Protein AF-A0AAU9NDP7-F1 (afdb_monomer_lite)

InterPro domains:
  IPR000588 Peptidase A3A, cauliflower mosaic virus-type [PF02160] (5-146)
  IPR000588 Peptidase A3A, cauliflower mosaic virus-type [PR00731] (2-15)
  IPR000588 Peptidase A3A, cauliflower mosaic virus-type [PR00731] (90-104)

Secondary structure (DSSP, 8-state):
-----TTSEEEEEEE--TTB--EEEEEEEETT-SS-B--GGGS-GGG-EEEEEEEEEE-TTS-EEEEEEE---EEEEETTEEEEES-BEEEHHHHHHT-S-EE-SSEEEEEETTEEEEEEBPSSEEE---TTHHHHHBTT--SPPPPPEEE--

Radius of gyration: 15.61 Å; chains: 1; bounding box: 38×37×39 Å

Foldseek 3Di:
DLWADLPWFWFWKWFDDVQFAIDIAIATEDAVAQAADDFPQPDDPVQKDFDPDWDWDQDPVRDIDIDGIFGFQGWIQGLNDTDRGRDRYNYNVNQVVQDPWDDDSFWIWTHDPNDIDITGGDGKHFAQNDPPQRLCRGDVRPDDHDGGHIHYD

pLDDT: mean 83.57, std 8.41, range [50.44, 92.81]

Organism: NCBI:txid75947

Structure (mmCIF, N/CA/C/O backbone):
data_AF-A0AAU9NDP7-F1
#
_entry.id   AF-A0AAU9NDP7-F1
#
loop_
_atom_site.group_PDB
_atom_site.id
_atom_site.type_symbol
_atom_site.label_atom_id
_atom_site.label_alt_id
_atom_site.label_comp_id
_atom_site.label_asym_id
_atom_site.label_entity_id
_atom_site.label_seq_id
_atom_site.pdbx_PDB_ins_code
_atom_site.Cartn_x
_atom_site.Cartn_y
_atom_site.Cartn_z
_atom_site.occupancy
_atom_site.B_iso_or_equiv
_atom_site.auth_seq_id
_atom_site.auth_comp_id
_atom_site.auth_asym_id
_atom_site.auth_atom_id
_atom_site.pdbx_PDB_model_num
ATOM 1 N N . MET A 1 1 ? -16.780 14.472 -12.505 1.00 56.50 1 MET A N 1
ATOM 2 C CA . MET A 1 1 ? -16.851 12.997 -12.596 1.00 56.50 1 MET A CA 1
ATOM 3 C C . MET A 1 1 ? -15.784 12.475 -11.642 1.00 56.50 1 MET A C 1
ATOM 5 O O . MET A 1 1 ? -14.650 12.905 -11.781 1.00 56.50 1 MET A O 1
ATOM 9 N N . ASN A 1 2 ? -16.138 11.673 -10.634 1.00 65.62 2 ASN A N 1
ATOM 10 C CA . ASN A 1 2 ? -15.236 11.284 -9.531 1.00 65.62 2 ASN A CA 1
ATOM 11 C C . ASN A 1 2 ? -14.376 10.057 -9.885 1.00 65.62 2 ASN A C 1
ATOM 13 O O . ASN A 1 2 ? -14.338 9.074 -9.145 1.00 65.62 2 ASN A O 1
ATOM 17 N N . LEU A 1 3 ? -13.766 10.096 -11.069 1.00 75.69 3 LEU A N 1
ATOM 18 C CA . LEU A 1 3 ? -13.026 8.981 -11.650 1.00 75.69 3 LEU A CA 1
ATOM 19 C C . LEU A 1 3 ? -11.526 9.251 -11.594 1.00 75.69 3 LEU A C 1
ATOM 21 O O . LEU A 1 3 ? -11.076 10.379 -11.809 1.00 75.69 3 LEU A O 1
ATOM 25 N N . THR A 1 4 ? -10.756 8.193 -11.364 1.00 76.31 4 THR A N 1
ATOM 26 C CA . THR A 1 4 ? -9.297 8.239 -11.470 1.00 76.31 4 THR A CA 1
ATOM 27 C C . THR A 1 4 ? -8.863 8.426 -12.926 1.00 76.31 4 THR A C 1
ATOM 29 O O . THR A 1 4 ? -9.646 8.240 -13.864 1.00 76.31 4 THR A O 1
ATOM 32 N N . ASN A 1 5 ? -7.596 8.779 -13.153 1.00 78.94 5 ASN A N 1
ATOM 33 C CA . ASN A 1 5 ? -7.020 8.733 -14.497 1.00 78.94 5 ASN A CA 1
ATOM 34 C C . ASN A 1 5 ? -7.119 7.292 -15.050 1.00 78.94 5 ASN A C 1
ATOM 36 O O . ASN A 1 5 ? -6.733 6.365 -14.337 1.00 78.94 5 ASN A O 1
ATOM 40 N N . PRO A 1 6 ? -7.624 7.067 -16.280 1.00 78.62 6 PRO A N 1
ATOM 41 C CA . PRO A 1 6 ? -7.760 5.722 -16.855 1.00 78.62 6 PRO A CA 1
ATOM 42 C C . PRO A 1 6 ? -6.418 4.996 -17.031 1.00 78.62 6 PRO A C 1
ATOM 44 O O . PRO A 1 6 ? -6.381 3.767 -17.073 1.00 78.62 6 PRO A O 1
ATOM 47 N N . ASN A 1 7 ? -5.318 5.749 -17.107 1.00 79.31 7 ASN A N 1
ATOM 48 C CA . ASN A 1 7 ? -3.964 5.208 -17.197 1.00 79.31 7 ASN A CA 1
ATOM 49 C C . ASN A 1 7 ? -3.353 4.913 -15.819 1.00 79.31 7 ASN A C 1
ATOM 51 O O . ASN A 1 7 ? -2.352 4.204 -15.739 1.00 79.31 7 ASN A O 1
ATOM 55 N N . SER A 1 8 ? -3.953 5.414 -14.736 1.00 80.19 8 SER A N 1
ATOM 56 C CA . SER A 1 8 ? -3.553 5.080 -13.371 1.00 80.19 8 SER A CA 1
ATOM 57 C C . SER A 1 8 ? -4.161 3.751 -12.945 1.00 80.19 8 SER A C 1
ATOM 59 O O . SER A 1 8 ? -5.326 3.452 -13.210 1.00 80.19 8 SER A O 1
ATOM 61 N N . ILE A 1 9 ? -3.377 2.951 -12.232 1.00 84.62 9 ILE A N 1
ATOM 62 C CA . ILE A 1 9 ? -3.842 1.686 -11.676 1.00 84.62 9 ILE A CA 1
ATOM 63 C C . ILE A 1 9 ? -4.070 1.880 -10.190 1.00 84.62 9 ILE A C 1
ATOM 65 O O . ILE A 1 9 ? -3.129 2.100 -9.432 1.00 84.62 9 ILE A O 1
ATOM 69 N N . TYR A 1 10 ? -5.319 1.725 -9.777 1.00 87.75 10 TYR A N 1
ATOM 70 C CA . TYR A 1 10 ? -5.656 1.558 -8.376 1.00 87.75 10 TYR A CA 1
ATOM 71 C C . TYR A 1 10 ? -6.211 0.160 -8.153 1.00 87.75 10 TYR A C 1
ATOM 73 O O . TYR A 1 10 ? -7.022 -0.329 -8.945 1.00 87.75 10 TYR A O 1
ATOM 81 N N . VAL A 1 11 ? -5.801 -0.471 -7.059 1.00 88.88 11 VAL A N 1
ATOM 82 C CA . VAL A 1 11 ? -6.339 -1.756 -6.607 1.00 88.88 11 VAL A CA 1
ATOM 83 C C . VAL A 1 11 ? -6.950 -1.609 -5.223 1.00 88.88 11 VAL A C 1
ATOM 85 O O . VAL A 1 11 ? -6.466 -0.848 -4.385 1.00 88.88 11 VAL A O 1
ATOM 88 N N . SER A 1 12 ? -8.042 -2.330 -4.981 1.00 90.19 12 SER A N 1
ATOM 89 C CA . SER A 1 12 ? -8.629 -2.413 -3.647 1.00 90.19 12 SER A CA 1
ATOM 90 C C . SER A 1 12 ? -7.902 -3.468 -2.835 1.00 90.19 12 SER A C 1
ATOM 92 O O . SER A 1 12 ? -7.812 -4.618 -3.257 1.00 90.19 12 SER A O 1
ATOM 94 N N . ALA A 1 13 ? -7.492 -3.092 -1.634 1.00 88.62 13 ALA A N 1
ATOM 95 C CA . ALA A 1 13 ? -6.868 -3.985 -0.680 1.00 88.62 13 ALA A CA 1
ATOM 96 C C . ALA A 1 13 ? -7.511 -3.836 0.700 1.00 88.62 13 ALA A C 1
ATOM 98 O O . ALA A 1 13 ? -8.180 -2.837 0.976 1.00 88.62 13 ALA A O 1
ATOM 99 N N . PHE A 1 14 ? -7.322 -4.818 1.571 1.00 90.69 14 PHE A N 1
ATOM 100 C CA . PHE A 1 14 ? -7.712 -4.723 2.970 1.00 90.69 14 PHE A CA 1
ATOM 101 C C . PHE A 1 14 ? -6.495 -4.819 3.874 1.00 90.69 14 PHE A C 1
ATOM 103 O O . PHE A 1 14 ? -5.652 -5.696 3.703 1.00 90.69 14 PHE A O 1
ATOM 110 N N . LEU A 1 15 ? -6.461 -3.935 4.865 1.00 90.31 15 LEU A N 1
ATOM 111 C CA . LEU A 1 15 ? -5.515 -3.986 5.967 1.00 90.31 15 LEU A CA 1
ATOM 112 C C . LEU A 1 15 ? -6.200 -4.581 7.194 1.00 90.31 15 LEU A C 1
ATOM 114 O O . LEU A 1 15 ? -7.385 -4.333 7.460 1.00 90.31 15 LEU A O 1
ATOM 118 N N . ASN A 1 16 ? -5.442 -5.386 7.931 1.00 90.25 16 ASN A N 1
ATOM 119 C CA . ASN A 1 16 ? -5.907 -6.055 9.134 1.00 90.25 16 ASN A CA 1
ATOM 120 C C . ASN A 1 16 ? -4.841 -5.970 10.226 1.00 90.25 16 ASN A C 1
ATOM 122 O O . ASN A 1 16 ? -3.811 -6.639 10.158 1.00 90.25 16 ASN A O 1
ATOM 126 N N . PHE A 1 17 ? -5.125 -5.170 11.250 1.00 91.31 17 PHE A N 1
ATOM 127 C CA . PHE A 1 17 ? -4.246 -4.973 12.396 1.00 91.31 17 PHE A CA 1
ATOM 128 C C . PHE A 1 17 ? -4.918 -5.453 13.678 1.00 91.31 17 PHE A C 1
ATOM 130 O O . PHE A 1 17 ? -6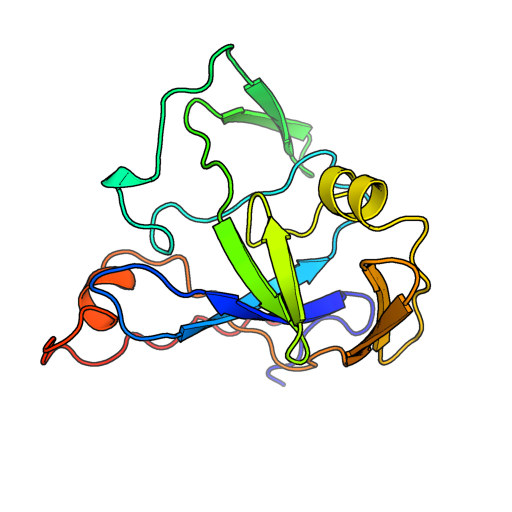.134 -5.332 13.866 1.00 91.31 17 PHE A O 1
ATOM 137 N N . LYS A 1 18 ? -4.121 -5.997 14.599 1.00 91.00 18 LYS A N 1
ATOM 138 C CA . LYS A 1 18 ? -4.616 -6.413 15.914 1.00 91.00 18 LYS A CA 1
ATOM 139 C C . LYS A 1 18 ? -5.169 -5.190 16.654 1.00 91.00 18 LYS A C 1
ATOM 141 O O . LYS A 1 18 ? -4.504 -4.175 16.732 1.00 91.00 18 LYS A O 1
ATOM 146 N N . GLY A 1 19 ? -6.383 -5.296 17.196 1.00 92.25 19 GLY A N 1
ATOM 147 C CA . GLY A 1 19 ? -7.060 -4.175 17.870 1.00 92.25 19 GLY A CA 1
ATOM 148 C C . GLY A 1 19 ? -7.910 -3.292 16.948 1.00 92.25 19 GLY A C 1
ATOM 149 O O . GLY A 1 19 ? -8.792 -2.589 17.434 1.00 92.25 19 GLY A O 1
ATOM 150 N N . TYR A 1 20 ? -7.768 -3.430 15.627 1.00 92.75 20 TYR A N 1
ATOM 151 C CA . TYR A 1 20 ? -8.507 -2.650 14.634 1.00 92.75 20 TYR A CA 1
ATOM 152 C C . TYR A 1 20 ? -9.519 -3.520 13.873 1.00 92.75 20 TYR A C 1
ATOM 154 O O . TYR A 1 20 ? -9.409 -4.747 13.785 1.00 92.75 20 TYR A O 1
ATOM 162 N N . LYS A 1 21 ? -10.572 -2.892 13.356 1.00 92.12 21 LYS A N 1
ATOM 163 C CA . LYS A 1 21 ? -11.498 -3.462 12.374 1.00 92.12 21 LYS A CA 1
ATOM 164 C C . LYS A 1 21 ? -10.723 -3.664 11.068 1.00 92.12 21 LYS A C 1
ATOM 166 O O . LYS A 1 21 ? -9.876 -2.848 10.730 1.00 92.12 21 LYS A O 1
ATOM 171 N N . LYS A 1 22 ? -11.034 -4.714 10.304 1.00 90.94 22 LYS A N 1
ATOM 172 C CA . LYS A 1 22 ? -10.523 -4.854 8.932 1.00 90.94 22 LYS A CA 1
ATOM 173 C C . LYS A 1 22 ? -11.085 -3.713 8.085 1.00 90.94 22 LYS A C 1
ATOM 175 O O . LYS A 1 22 ? -12.303 -3.528 8.053 1.00 90.94 22 LYS A O 1
ATOM 180 N N . PHE A 1 23 ? -10.230 -2.974 7.384 1.00 90.25 23 PHE A N 1
ATOM 181 C CA . PHE A 1 23 ? -10.665 -1.843 6.566 1.00 90.25 23 PHE A CA 1
ATOM 182 C C . PHE A 1 23 ? -10.046 -1.864 5.175 1.00 90.25 23 PHE A C 1
ATOM 184 O O . PHE A 1 23 ? -8.937 -2.341 4.957 1.00 90.25 23 PHE A O 1
ATOM 191 N N . ARG A 1 24 ? -10.807 -1.346 4.209 1.00 90.31 24 ARG A N 1
ATOM 192 C CA . ARG A 1 24 ? -10.382 -1.249 2.812 1.00 90.31 24 ARG A CA 1
ATOM 193 C C . ARG A 1 24 ? -9.464 -0.048 2.607 1.00 90.31 24 ARG A C 1
ATOM 195 O O . ARG A 1 24 ? -9.787 1.029 3.102 1.00 90.31 24 ARG A O 1
ATOM 202 N N . VAL A 1 25 ? -8.428 -0.187 1.799 1.00 90.12 25 VAL A N 1
ATOM 203 C CA . VAL A 1 25 ? -7.630 0.906 1.231 1.00 90.12 25 VAL A CA 1
ATOM 204 C C . VAL A 1 25 ? -7.595 0.776 -0.290 1.00 90.12 25 VAL A C 1
ATOM 206 O O . VAL A 1 25 ? -7.851 -0.299 -0.836 1.00 90.12 25 VAL A O 1
ATOM 209 N N . HIS A 1 26 ? -7.337 1.884 -0.980 1.00 89.69 26 HIS A N 1
ATOM 210 C CA . HIS A 1 26 ? -7.091 1.884 -2.418 1.00 89.69 26 HIS A CA 1
ATOM 211 C C . HIS A 1 26 ? -5.616 2.206 -2.636 1.00 89.69 26 HIS A C 1
ATOM 213 O O . HIS A 1 26 ? -5.172 3.294 -2.273 1.00 89.69 26 HIS A O 1
ATOM 219 N N . SER A 1 27 ? -4.881 1.247 -3.191 1.00 86.81 27 SER A N 1
ATOM 220 C CA . SER A 1 27 ? -3.437 1.343 -3.394 1.00 86.81 27 SER A CA 1
ATOM 221 C C . SER A 1 27 ? -3.136 1.726 -4.833 1.00 86.81 27 SER A C 1
ATOM 223 O O . SER A 1 27 ? -3.720 1.152 -5.755 1.00 86.81 27 SER A O 1
ATOM 225 N N . PHE A 1 28 ? -2.241 2.691 -5.021 1.00 85.88 28 PHE A N 1
ATOM 226 C CA . PHE A 1 28 ? -1.763 3.088 -6.344 1.00 85.88 28 PHE A CA 1
ATOM 227 C C . PHE A 1 28 ? -0.636 2.148 -6.771 1.00 85.88 28 PHE A C 1
ATOM 229 O O . PHE A 1 28 ? 0.283 1.926 -5.988 1.00 85.88 28 PHE A O 1
ATOM 236 N N . VAL A 1 29 ? -0.698 1.581 -7.975 1.00 84.69 29 VAL A N 1
ATOM 237 C CA . VAL A 1 29 ? 0.397 0.758 -8.509 1.00 84.69 29 VAL A CA 1
ATOM 238 C C . VAL A 1 29 ? 1.308 1.633 -9.351 1.00 84.69 29 VAL A C 1
ATOM 240 O O . VAL A 1 29 ? 0.881 2.153 -10.383 1.00 84.69 29 VAL A O 1
ATOM 243 N N . ASP A 1 30 ? 2.556 1.768 -8.910 1.00 82.50 30 ASP A N 1
ATOM 244 C CA . ASP A 1 30 ? 3.565 2.616 -9.531 1.00 82.50 30 ASP A CA 1
ATOM 245 C C . ASP A 1 30 ? 4.863 1.835 -9.743 1.00 82.50 30 ASP A C 1
ATOM 247 O O . ASP A 1 30 ? 5.699 1.696 -8.852 1.00 82.50 30 ASP A O 1
ATOM 251 N N . THR A 1 31 ? 5.065 1.338 -10.960 1.00 78.44 31 THR A N 1
ATOM 252 C CA . THR A 1 31 ? 6.322 0.674 -11.325 1.00 78.44 31 THR A CA 1
ATOM 253 C C . THR A 1 31 ? 7.516 1.608 -11.413 1.00 78.44 31 THR A C 1
ATOM 255 O O . THR A 1 31 ? 8.648 1.129 -11.415 1.00 78.44 31 THR A O 1
ATOM 258 N N . GLY A 1 32 ? 7.284 2.915 -11.545 1.00 80.44 32 GLY A N 1
ATOM 259 C CA . GLY A 1 32 ? 8.344 3.916 -11.516 1.00 80.44 32 GLY A CA 1
ATOM 260 C C . GLY A 1 32 ? 8.850 4.175 -10.098 1.00 80.44 32 GLY A C 1
ATOM 261 O O . GLY A 1 32 ? 9.994 4.592 -9.927 1.00 80.44 32 GLY A O 1
ATOM 262 N N . ALA A 1 33 ? 8.040 3.886 -9.078 1.00 80.44 33 ALA A N 1
ATOM 263 C CA . ALA A 1 33 ? 8.441 4.021 -7.688 1.00 80.44 33 ALA A CA 1
ATOM 264 C C . ALA A 1 33 ? 9.350 2.861 -7.264 1.00 80.44 33 ALA A C 1
ATOM 266 O O . ALA A 1 33 ? 8.959 1.696 -7.278 1.00 80.44 33 ALA A O 1
ATOM 267 N N . SER A 1 34 ? 10.564 3.171 -6.810 1.00 80.12 34 SER A N 1
ATOM 268 C CA . SER A 1 34 ? 11.489 2.158 -6.279 1.00 80.12 34 SER A CA 1
ATOM 269 C C . SER A 1 34 ? 11.024 1.554 -4.950 1.00 80.12 34 SER A C 1
ATOM 271 O O . SER A 1 34 ? 11.406 0.434 -4.615 1.00 80.12 34 SER A O 1
ATOM 273 N N . LEU A 1 35 ? 10.226 2.298 -4.181 1.00 78.94 35 LEU A N 1
ATOM 274 C CA . LEU A 1 35 ? 9.800 1.945 -2.830 1.00 78.94 35 LEU A CA 1
ATOM 275 C C . LEU A 1 35 ? 8.279 1.973 -2.710 1.00 78.94 35 LEU A C 1
ATOM 277 O O . LEU A 1 35 ? 7.610 2.808 -3.316 1.00 78.94 35 LEU A O 1
ATOM 281 N N . CYS A 1 36 ? 7.762 1.089 -1.860 1.00 83.25 36 CYS A N 1
ATOM 282 C CA . CYS A 1 36 ? 6.400 1.207 -1.359 1.00 83.25 36 CYS A CA 1
ATOM 283 C C . CYS A 1 36 ? 6.314 2.340 -0.334 1.00 83.25 36 CYS A C 1
ATOM 285 O O . CYS A 1 36 ? 7.244 2.530 0.453 1.00 83.25 36 CYS A O 1
ATOM 287 N N . LEU A 1 37 ? 5.204 3.077 -0.338 1.00 84.69 37 LEU A N 1
ATOM 288 C CA . LEU A 1 37 ? 4.970 4.216 0.550 1.00 84.69 37 LEU A CA 1
ATOM 289 C C . LEU A 1 37 ? 3.565 4.156 1.138 1.00 84.69 37 LEU A C 1
ATOM 291 O O . LEU A 1 37 ? 2.596 3.879 0.435 1.00 84.69 37 LEU A O 1
ATOM 295 N N . ALA A 1 38 ? 3.435 4.522 2.408 1.00 86.81 38 ALA A N 1
ATOM 296 C CA . ALA A 1 38 ? 2.144 4.648 3.061 1.00 86.81 38 ALA A CA 1
ATOM 297 C C . ALA A 1 38 ? 2.066 5.862 3.971 1.00 86.81 38 ALA A C 1
ATOM 299 O O . ALA A 1 38 ? 3.064 6.413 4.432 1.00 86.81 38 ALA A O 1
ATOM 300 N N . SER A 1 39 ? 0.830 6.281 4.228 1.00 85.94 39 SER A N 1
ATOM 301 C CA . SER A 1 39 ? 0.560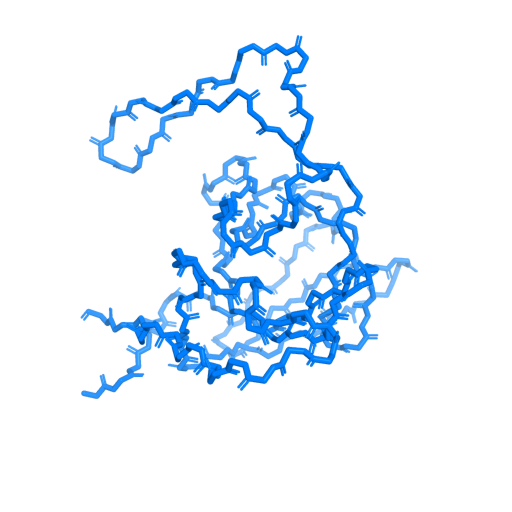 7.327 5.202 1.00 85.94 39 SER A CA 1
ATOM 302 C C . SER A 1 39 ? 0.703 6.768 6.616 1.00 85.94 39 SER A C 1
ATOM 304 O O . SER A 1 39 ? 0.136 5.727 6.933 1.00 85.94 39 SER A O 1
ATOM 306 N N . LYS A 1 40 ? 1.358 7.514 7.510 1.00 87.88 40 LYS A N 1
ATOM 307 C CA . LYS A 1 40 ? 1.406 7.167 8.941 1.00 87.88 40 LYS A CA 1
ATOM 308 C C . LYS A 1 40 ? 0.023 7.011 9.584 1.00 87.88 40 LYS A C 1
ATOM 310 O O . LYS A 1 40 ? -0.115 6.338 10.586 1.00 87.88 40 LYS A O 1
ATOM 315 N N . PHE A 1 41 ? -1.015 7.607 8.995 1.00 90.06 41 PHE A N 1
ATOM 316 C CA . PHE A 1 41 ? -2.367 7.598 9.553 1.00 90.06 41 PHE A CA 1
ATOM 317 C C . PHE A 1 41 ? -3.196 6.358 9.203 1.00 90.06 41 PHE A C 1
ATOM 319 O O . PHE A 1 41 ? -4.398 6.348 9.456 1.00 90.06 41 PHE A O 1
ATOM 326 N N . ILE A 1 42 ? -2.603 5.352 8.559 1.00 89.75 42 ILE A N 1
ATOM 327 C C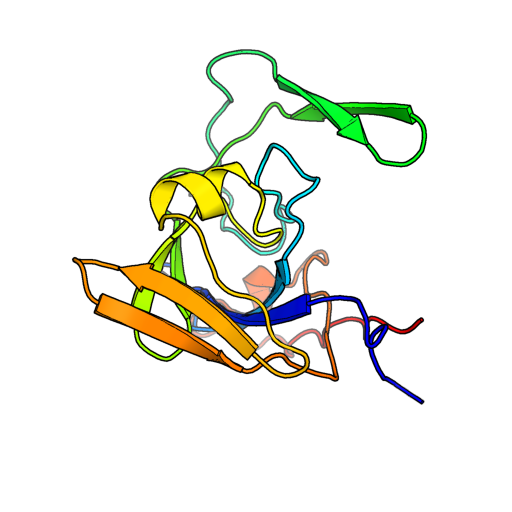A . ILE A 1 42 ? -3.288 4.102 8.194 1.00 89.75 42 ILE A CA 1
ATOM 328 C C . ILE A 1 42 ? -2.581 2.847 8.708 1.00 89.75 42 ILE A C 1
ATOM 330 O O . ILE A 1 42 ? -3.137 1.763 8.564 1.00 89.75 42 ILE A O 1
ATOM 334 N N . ILE A 1 43 ? -1.405 2.987 9.325 1.00 90.81 43 ILE A N 1
ATOM 335 C CA . ILE A 1 43 ? -0.718 1.908 10.036 1.00 90.81 43 ILE A CA 1
ATOM 336 C C . ILE A 1 43 ? -0.556 2.322 11.506 1.00 90.81 43 ILE A C 1
ATOM 338 O O . ILE A 1 43 ? -0.078 3.432 11.741 1.00 90.81 43 ILE A O 1
ATOM 342 N N . PRO A 1 44 ? -0.915 1.460 12.474 1.00 91.88 44 PRO A N 1
ATOM 343 C CA . PRO A 1 44 ? -0.710 1.718 13.899 1.00 91.88 44 PRO A CA 1
ATOM 344 C C . PRO A 1 44 ? 0.736 2.094 14.255 1.00 91.88 44 PRO A C 1
ATOM 346 O O . PRO A 1 44 ? 1.683 1.510 13.720 1.00 91.88 44 PRO A O 1
ATOM 349 N N . ASP A 1 45 ? 0.896 3.048 15.176 1.00 90.81 45 ASP A N 1
ATOM 350 C CA . ASP A 1 45 ? 2.189 3.627 15.574 1.00 90.81 45 ASP A CA 1
ATOM 351 C C . ASP A 1 45 ? 3.191 2.566 16.060 1.00 90.81 45 ASP A C 1
ATOM 353 O O . ASP A 1 45 ? 4.385 2.658 15.777 1.00 90.81 45 ASP A O 1
ATOM 357 N N . GLU A 1 46 ? 2.714 1.514 16.727 1.00 91.44 46 GLU A N 1
ATOM 358 C CA . GLU A 1 46 ? 3.538 0.421 17.247 1.00 91.44 46 GLU A CA 1
ATOM 359 C C . GLU A 1 46 ? 4.197 -0.449 16.166 1.00 91.44 46 GLU A C 1
ATOM 361 O O . GLU A 1 46 ? 5.127 -1.197 16.469 1.00 91.44 46 GLU A O 1
ATOM 366 N N . LEU A 1 47 ? 3.727 -0.374 14.917 1.00 90.75 47 LEU A N 1
ATOM 367 C CA . LEU A 1 47 ? 4.303 -1.115 13.792 1.00 90.75 47 LEU A CA 1
ATOM 368 C C . LEU A 1 47 ? 5.388 -0.323 13.052 1.00 90.75 47 LEU A C 1
ATOM 370 O O . LEU A 1 47 ? 6.057 -0.885 12.181 1.00 90.75 47 LEU A O 1
ATOM 374 N N . TRP A 1 48 ? 5.573 0.960 13.377 1.00 90.62 48 TRP A N 1
ATOM 375 C CA . TRP A 1 48 ? 6.614 1.800 12.790 1.00 90.62 48 TRP A CA 1
ATOM 376 C C . TRP A 1 48 ? 7.912 1.708 13.590 1.00 90.62 48 TRP A C 1
ATOM 378 O O . TRP A 1 48 ? 8.036 2.217 14.706 1.00 90.62 48 TRP A O 1
ATOM 388 N N . GLU A 1 49 ? 8.943 1.149 12.972 1.00 91.19 49 GLU A N 1
ATOM 389 C CA . GLU A 1 49 ? 10.297 1.118 13.518 1.00 91.19 49 GLU A CA 1
ATOM 390 C C . GLU A 1 49 ? 11.187 2.171 12.849 1.00 91.19 49 GLU A C 1
ATOM 392 O O . GLU A 1 49 ? 10.900 2.660 11.754 1.00 91.19 49 GLU A O 1
ATOM 397 N N . ASN A 1 50 ? 12.280 2.545 13.517 1.00 90.81 50 ASN A N 1
ATOM 398 C CA . ASN A 1 50 ? 13.293 3.395 12.895 1.00 90.81 50 ASN A CA 1
ATOM 399 C C . ASN A 1 50 ? 13.930 2.654 11.719 1.00 90.81 50 ASN A C 1
ATOM 401 O O . ASN A 1 50 ? 14.304 1.485 11.840 1.00 90.81 50 ASN A O 1
ATOM 405 N N . ALA A 1 51 ? 14.089 3.352 10.598 1.00 87.38 51 ALA A N 1
ATOM 406 C CA . ALA A 1 51 ? 14.831 2.827 9.469 1.00 87.38 51 ALA A CA 1
ATOM 407 C C . ALA A 1 51 ? 16.274 2.508 9.917 1.00 87.38 51 ALA A C 1
ATOM 409 O O . ALA A 1 51 ? 16.894 3.311 10.618 1.00 87.38 51 ALA A O 1
ATOM 410 N N . PRO A 1 52 ? 16.839 1.349 9.529 1.00 83.25 52 PRO A N 1
ATOM 411 C CA . PRO A 1 52 ? 18.189 0.957 9.945 1.00 83.25 52 PRO A CA 1
ATOM 412 C C . PRO A 1 52 ? 19.279 1.860 9.351 1.00 83.25 52 PRO A C 1
ATOM 414 O O . PRO A 1 52 ? 20.412 1.866 9.828 1.00 83.25 52 PRO A O 1
ATOM 417 N N . LYS A 1 53 ? 18.946 2.582 8.278 1.00 86.12 53 LYS A N 1
ATOM 418 C CA . LYS A 1 53 ? 19.765 3.593 7.614 1.00 86.12 53 LYS A CA 1
ATOM 419 C C . LYS A 1 53 ? 18.843 4.709 7.144 1.00 86.12 53 LYS A C 1
ATOM 421 O O . LYS A 1 53 ? 17.667 4.454 6.894 1.00 86.12 53 LYS A O 1
ATOM 426 N N . GLU A 1 54 ? 19.392 5.905 6.998 1.00 84.44 54 GLU A N 1
ATOM 427 C CA . GLU A 1 54 ? 18.700 7.018 6.355 1.00 84.44 54 GLU A CA 1
ATOM 428 C C . GLU A 1 54 ? 18.329 6.634 4.917 1.00 84.44 54 GLU A C 1
ATOM 430 O O . GLU A 1 54 ? 19.163 6.130 4.158 1.00 84.44 54 GLU A O 1
ATOM 435 N N . ILE A 1 55 ? 17.060 6.825 4.562 1.00 87.00 55 ILE A N 1
ATOM 436 C CA . ILE A 1 55 ? 16.553 6.581 3.215 1.00 87.00 55 ILE A CA 1
ATOM 437 C C . ILE A 1 55 ? 16.152 7.935 2.645 1.00 87.00 55 ILE A C 1
ATOM 439 O O . ILE A 1 55 ? 15.207 8.558 3.122 1.00 87.00 55 ILE A O 1
ATOM 443 N N . ILE A 1 56 ? 16.856 8.374 1.606 1.00 88.06 56 ILE A N 1
ATOM 444 C CA . ILE A 1 56 ? 16.525 9.589 0.861 1.00 88.06 56 ILE A CA 1
ATOM 445 C C . ILE A 1 56 ? 15.853 9.158 -0.439 1.00 88.06 56 ILE A C 1
ATOM 447 O O . ILE A 1 56 ? 16.450 8.440 -1.242 1.00 88.06 56 ILE A O 1
ATOM 451 N N . ALA A 1 57 ? 14.607 9.579 -0.640 1.00 85.69 57 ALA A N 1
ATOM 452 C CA . ALA A 1 57 ? 13.841 9.281 -1.843 1.00 85.69 57 ALA A CA 1
ATOM 453 C C . ALA A 1 57 ? 13.610 10.556 -2.657 1.00 85.69 57 ALA A C 1
ATOM 455 O O . ALA A 1 57 ? 13.130 11.556 -2.129 1.00 85.69 57 ALA A O 1
ATOM 456 N N . THR A 1 58 ? 13.924 10.511 -3.951 1.00 86.50 58 THR A N 1
ATOM 457 C CA . THR A 1 58 ? 13.545 11.565 -4.898 1.00 86.50 58 THR A CA 1
ATOM 458 C C . THR A 1 58 ? 12.094 11.364 -5.315 1.00 86.50 58 THR A C 1
ATOM 460 O O . THR A 1 58 ? 11.717 10.276 -5.753 1.00 86.50 58 THR A O 1
ATOM 463 N N . ILE A 1 59 ? 11.280 12.404 -5.178 1.00 84.94 59 ILE A N 1
ATOM 464 C CA . ILE A 1 59 ? 9.880 12.403 -5.602 1.00 84.94 59 ILE A CA 1
ATOM 465 C C . ILE A 1 59 ? 9.729 13.020 -6.999 1.00 84.94 59 ILE A C 1
ATOM 467 O O . ILE A 1 59 ? 10.667 13.577 -7.563 1.00 84.94 59 ILE A O 1
ATOM 471 N N . ALA A 1 60 ? 8.539 12.895 -7.591 1.00 77.62 60 ALA A N 1
ATOM 472 C CA . ALA A 1 60 ? 8.299 13.197 -9.006 1.00 77.62 60 ALA A CA 1
ATOM 473 C C . ALA A 1 60 ? 8.633 14.641 -9.439 1.00 77.62 60 ALA A C 1
ATOM 475 O O . ALA A 1 60 ? 8.890 14.874 -10.617 1.00 77.62 60 ALA A O 1
ATOM 476 N N . ASN A 1 61 ? 8.632 15.606 -8.515 1.00 84.12 61 ASN A N 1
ATOM 477 C CA . ASN A 1 61 ? 8.989 17.001 -8.796 1.00 84.12 61 ASN A CA 1
ATOM 478 C C . ASN A 1 61 ? 10.506 17.282 -8.702 1.00 84.12 61 ASN A C 1
ATOM 480 O O . ASN A 1 61 ? 10.915 18.420 -8.908 1.00 84.12 61 ASN A O 1
ATOM 484 N N . GLY A 1 62 ? 11.326 16.268 -8.409 1.00 84.56 62 GLY A N 1
ATOM 485 C CA . GLY A 1 62 ? 12.776 16.386 -8.250 1.00 84.56 62 GLY A CA 1
ATOM 486 C C . GLY A 1 62 ? 13.239 16.688 -6.823 1.00 84.56 62 GLY A C 1
ATOM 487 O O . GLY A 1 62 ? 14.439 16.602 -6.563 1.00 84.56 62 GLY A O 1
ATOM 488 N N . ASP A 1 63 ? 12.322 16.978 -5.896 1.00 90.25 63 ASP A N 1
ATOM 489 C CA . ASP A 1 63 ? 12.663 17.169 -4.487 1.00 90.25 63 ASP A CA 1
ATOM 490 C C . ASP A 1 63 ? 13.048 15.840 -3.832 1.00 90.25 63 ASP A C 1
ATOM 492 O O . ASP A 1 63 ? 12.684 14.750 -4.291 1.00 90.25 63 ASP A O 1
ATOM 496 N N . THR A 1 64 ? 13.762 15.929 -2.714 1.00 88.69 64 THR A N 1
ATOM 497 C CA . THR A 1 64 ? 14.081 14.780 -1.872 1.00 88.69 64 THR A CA 1
ATOM 498 C C . THR A 1 64 ? 13.257 14.795 -0.593 1.00 88.69 64 THR A C 1
ATOM 500 O O . THR A 1 64 ? 13.042 15.835 0.028 1.00 88.69 64 THR A O 1
ATOM 503 N N . ILE A 1 65 ? 12.806 13.612 -0.185 1.00 88.19 65 ILE A N 1
ATOM 504 C CA . ILE A 1 65 ? 12.189 13.378 1.117 1.00 88.19 65 ILE A CA 1
ATOM 505 C C . ILE A 1 65 ? 13.037 12.396 1.917 1.00 88.19 65 ILE A C 1
ATOM 507 O O . ILE A 1 65 ? 13.610 11.452 1.366 1.00 88.19 65 ILE A O 1
ATOM 511 N N . GLU A 1 66 ? 13.092 12.614 3.225 1.00 89.31 66 GLU A N 1
ATOM 512 C CA . GLU A 1 66 ? 13.713 11.690 4.166 1.00 89.31 66 GLU A CA 1
ATOM 513 C C . GLU A 1 66 ? 12.665 10.695 4.679 1.00 89.31 66 GLU A C 1
ATOM 515 O O . GLU A 1 66 ? 11.584 11.076 5.135 1.00 89.31 66 GLU A O 1
ATOM 520 N N . ILE A 1 67 ? 12.994 9.407 4.615 1.00 87.81 67 ILE A N 1
ATOM 521 C CA . ILE A 1 67 ? 12.198 8.312 5.161 1.00 87.81 67 ILE A CA 1
ATOM 522 C C . ILE A 1 67 ? 12.998 7.691 6.306 1.00 87.81 67 ILE A C 1
ATOM 524 O O . ILE A 1 67 ? 13.947 6.935 6.102 1.00 87.81 67 ILE A O 1
ATOM 528 N N . ASN A 1 68 ? 12.596 8.008 7.533 1.00 88.75 68 ASN A N 1
ATOM 529 C CA . ASN A 1 68 ? 13.262 7.558 8.759 1.00 88.75 68 ASN A CA 1
ATOM 530 C C . ASN A 1 68 ? 12.479 6.478 9.523 1.00 88.75 68 ASN A C 1
ATOM 532 O O . ASN A 1 68 ? 12.956 5.963 10.537 1.00 88.75 68 ASN A O 1
ATOM 536 N N . LYS A 1 69 ? 11.288 6.117 9.037 1.00 89.25 69 LYS A N 1
ATOM 537 C CA . LYS A 1 69 ? 10.423 5.086 9.611 1.00 89.25 69 LYS A CA 1
ATOM 538 C C . LYS A 1 69 ? 10.043 4.061 8.557 1.00 89.25 69 LYS A C 1
ATOM 540 O O . LYS A 1 69 ? 9.750 4.417 7.418 1.00 89.25 69 LYS A O 1
ATOM 545 N N . VAL A 1 70 ? 10.027 2.795 8.954 1.00 88.00 70 VAL A N 1
ATOM 546 C CA . VAL A 1 70 ? 9.608 1.678 8.105 1.00 88.00 70 VAL A CA 1
ATOM 547 C C . VAL A 1 70 ? 8.671 0.757 8.873 1.00 88.00 70 VAL A C 1
ATOM 549 O O . VAL A 1 70 ? 8.721 0.682 10.098 1.00 88.00 70 VAL A O 1
ATOM 552 N N . CYS A 1 71 ? 7.842 0.031 8.135 1.00 87.06 71 CYS A N 1
ATOM 553 C CA . CYS A 1 71 ? 7.063 -1.084 8.653 1.00 87.06 71 CYS A CA 1
ATOM 554 C C . CYS A 1 71 ? 7.513 -2.372 7.974 1.00 87.06 71 CYS A C 1
ATOM 556 O O . CYS A 1 71 ? 7.886 -2.372 6.798 1.00 87.06 71 CYS A O 1
ATOM 558 N N . ARG A 1 72 ? 7.457 -3.487 8.703 1.00 81.75 72 ARG A N 1
ATOM 559 C CA . ARG A 1 72 ? 7.771 -4.814 8.165 1.00 81.75 72 ARG A CA 1
ATOM 560 C C . ARG A 1 72 ? 6.557 -5.720 8.247 1.00 81.75 72 ARG A C 1
ATOM 562 O O . ARG A 1 72 ? 5.819 -5.678 9.225 1.00 81.75 72 ARG A O 1
ATOM 569 N N . SER A 1 73 ? 6.409 -6.579 7.241 1.00 77.31 73 SER A N 1
ATOM 570 C CA . SER A 1 73 ? 5.437 -7.678 7.250 1.00 77.31 73 SER A CA 1
ATOM 571 C C . SER A 1 73 ? 3.990 -7.220 7.459 1.00 77.31 73 SER A C 1
ATOM 573 O O . SER A 1 73 ? 3.244 -7.821 8.233 1.00 77.31 73 SER A O 1
ATOM 575 N N . ILE A 1 74 ? 3.582 -6.153 6.767 1.00 85.19 74 ILE A N 1
ATOM 576 C CA . ILE A 1 74 ? 2.186 -5.719 6.769 1.00 85.19 74 ILE A CA 1
ATOM 577 C C . ILE A 1 74 ? 1.382 -6.703 5.918 1.00 85.19 74 ILE A C 1
ATOM 579 O O . ILE A 1 74 ? 1.690 -6.915 4.744 1.00 85.19 74 ILE A O 1
ATOM 583 N N . ASN A 1 75 ? 0.363 -7.321 6.519 1.00 83.81 75 ASN A N 1
ATOM 584 C CA . ASN A 1 75 ? -0.536 -8.224 5.810 1.00 83.81 75 ASN A CA 1
ATOM 585 C C . ASN A 1 75 ? -1.548 -7.403 5.007 1.00 83.81 75 ASN A C 1
ATOM 587 O O . ASN A 1 75 ? -2.396 -6.709 5.576 1.00 83.81 75 ASN A O 1
ATOM 591 N N . LEU A 1 76 ? -1.441 -7.501 3.688 1.00 85.44 76 LEU A N 1
ATOM 592 C CA . LEU A 1 76 ? -2.349 -6.883 2.741 1.00 85.44 76 LEU A CA 1
ATOM 593 C C . LEU A 1 76 ? -3.155 -7.968 2.047 1.00 85.44 76 LEU A C 1
ATOM 595 O O . LEU A 1 76 ? -2.606 -8.812 1.343 1.00 85.44 76 LEU A O 1
ATOM 599 N N . GLU A 1 77 ? -4.469 -7.922 2.209 1.00 88.06 77 GLU A N 1
ATOM 600 C CA . GLU A 1 77 ? -5.359 -8.837 1.508 1.00 88.06 77 GLU A CA 1
ATOM 601 C C . GLU A 1 77 ? -5.845 -8.196 0.207 1.00 88.06 77 GLU A C 1
ATOM 603 O O . GLU A 1 77 ? -6.522 -7.161 0.221 1.00 88.06 77 GLU A O 1
ATOM 608 N N . VAL A 1 78 ? -5.516 -8.816 -0.924 1.00 85.56 78 VAL A N 1
ATOM 609 C CA . VAL A 1 78 ? -5.878 -8.348 -2.264 1.00 85.56 78 VAL A CA 1
ATOM 610 C C . VAL A 1 78 ? -6.486 -9.507 -3.037 1.00 85.56 78 VAL A C 1
ATOM 612 O O . VAL A 1 78 ? -5.899 -10.577 -3.117 1.00 85.56 78 VAL A O 1
ATOM 615 N N . ALA A 1 79 ? -7.682 -9.306 -3.596 1.00 84.94 79 ALA A N 1
ATOM 616 C CA . ALA A 1 79 ? -8.429 -10.350 -4.308 1.00 84.94 79 ALA A CA 1
ATOM 617 C C . ALA A 1 79 ? -8.640 -11.662 -3.508 1.00 84.94 79 ALA A C 1
ATOM 619 O O . ALA A 1 79 ? -8.819 -12.716 -4.103 1.00 84.94 79 ALA A O 1
ATOM 620 N N . GLY A 1 80 ? -8.669 -11.586 -2.171 1.00 83.31 80 GLY A N 1
ATOM 621 C CA . GLY A 1 80 ? -8.815 -12.748 -1.281 1.00 83.31 80 GLY A CA 1
ATOM 622 C C . GLY A 1 80 ? -7.493 -13.413 -0.887 1.00 83.31 80 GLY A C 1
ATOM 623 O O . GLY A 1 80 ? -7.493 -14.253 0.005 1.00 83.31 80 GLY A O 1
ATOM 624 N N . GLU A 1 81 ? -6.382 -12.988 -1.489 1.00 86.69 81 GLU A N 1
ATOM 625 C CA . GLU A 1 81 ? -5.044 -13.513 -1.232 1.00 86.69 81 GLU A CA 1
ATOM 626 C C . GLU A 1 81 ? -4.248 -12.602 -0.296 1.00 86.69 81 GLU A C 1
ATOM 628 O O . GLU A 1 81 ? -4.402 -11.377 -0.314 1.00 86.69 81 GLU A O 1
ATOM 633 N N . HIS A 1 82 ? -3.371 -13.197 0.515 1.00 83.31 82 HIS A N 1
ATOM 634 C CA . HIS A 1 82 ? -2.549 -12.477 1.486 1.00 83.31 82 HIS A CA 1
ATOM 635 C C . HIS A 1 82 ? -1.147 -12.209 0.941 1.00 83.31 82 HIS A C 1
ATOM 637 O O . HIS A 1 82 ? -0.349 -13.123 0.738 1.00 83.31 82 HIS A O 1
ATOM 643 N N . PHE A 1 83 ? -0.829 -10.930 0.784 1.00 78.06 83 PHE A N 1
ATOM 644 C CA . PHE A 1 83 ? 0.489 -10.444 0.414 1.00 78.06 83 PHE A CA 1
ATOM 645 C C . PHE A 1 83 ? 1.177 -9.816 1.628 1.00 78.06 83 PHE A C 1
ATOM 647 O O . PHE A 1 83 ? 0.546 -9.148 2.448 1.00 78.06 83 PHE A O 1
ATOM 654 N N . ASN A 1 84 ? 2.491 -9.999 1.722 1.00 63.22 84 ASN A N 1
ATOM 655 C CA . ASN A 1 84 ? 3.327 -9.285 2.676 1.00 63.22 84 ASN A CA 1
ATOM 656 C C . ASN A 1 84 ? 3.873 -8.047 1.973 1.00 63.22 84 ASN A C 1
ATOM 658 O O . ASN A 1 84 ? 4.666 -8.153 1.038 1.00 63.22 84 ASN A O 1
ATOM 662 N N . VAL A 1 85 ? 3.435 -6.872 2.409 1.00 59.88 85 VAL A N 1
ATOM 663 C CA . VAL A 1 85 ? 3.782 -5.606 1.757 1.00 59.88 85 VAL A CA 1
ATOM 664 C C . VAL A 1 85 ? 4.470 -4.640 2.690 1.00 59.88 85 VAL A C 1
ATOM 666 O O . VAL A 1 85 ? 4.454 -4.784 3.912 1.00 59.88 85 VAL A O 1
ATOM 669 N N . ILE A 1 86 ? 5.045 -3.622 2.054 1.00 51.00 86 ILE A N 1
ATOM 670 C CA . ILE A 1 86 ? 5.571 -2.415 2.690 1.00 51.00 86 ILE A CA 1
ATOM 671 C C . ILE A 1 86 ? 4.677 -1.185 2.341 1.00 51.00 86 ILE A C 1
ATOM 673 O O . ILE A 1 86 ? 5.032 -0.061 2.658 1.00 51.00 86 ILE A O 1
ATOM 677 N N . ASP A 1 87 ? 3.460 -1.411 1.803 1.00 50.44 87 ASP A N 1
ATOM 678 C CA . ASP A 1 87 ? 2.258 -0.546 1.940 1.00 50.44 87 ASP A CA 1
ATOM 679 C C . ASP A 1 87 ? 1.902 0.510 0.829 1.00 50.44 87 ASP A C 1
ATOM 681 O O . ASP A 1 87 ? 2.698 0.755 -0.066 1.00 50.44 87 ASP A O 1
ATOM 685 N N . VAL A 1 88 ? 0.645 1.023 0.849 1.00 59.38 88 VAL A N 1
ATOM 686 C CA . VAL A 1 88 ? -0.235 1.827 -0.086 1.00 59.38 88 VAL A CA 1
ATOM 687 C C . VAL A 1 88 ? 0.203 2.336 -1.478 1.00 59.38 88 VAL A C 1
ATOM 689 O O . VAL A 1 88 ? -0.659 2.457 -2.357 1.00 59.38 88 VAL A O 1
ATOM 692 N N . VAL A 1 89 ? 1.470 2.583 -1.762 1.00 59.97 89 VAL A N 1
ATOM 693 C CA . VAL A 1 89 ? 1.970 2.650 -3.141 1.00 59.97 89 VAL A CA 1
ATOM 694 C C . VAL A 1 89 ? 2.630 1.318 -3.427 1.00 59.97 89 VAL A C 1
ATOM 696 O O . VAL A 1 89 ? 3.632 0.975 -2.815 1.00 59.97 89 VAL A O 1
ATOM 699 N N . ILE A 1 90 ? 2.077 0.553 -4.358 1.00 69.75 90 ILE A N 1
ATOM 700 C CA . ILE A 1 90 ? 2.691 -0.688 -4.809 1.00 69.75 90 ILE A CA 1
ATOM 701 C C . ILE A 1 90 ? 3.833 -0.315 -5.755 1.00 69.75 90 ILE A C 1
ATOM 703 O O . ILE A 1 90 ? 3.618 -0.110 -6.950 1.00 69.75 90 ILE A O 1
ATOM 707 N N . GLY A 1 91 ? 5.023 -0.170 -5.171 1.00 68.00 91 GLY A N 1
ATOM 708 C CA . GLY A 1 91 ? 6.266 0.132 -5.871 1.00 68.00 91 GLY A CA 1
ATOM 709 C C . GLY A 1 91 ? 6.883 -1.090 -6.553 1.00 68.00 91 GLY A C 1
ATOM 710 O O . GLY A 1 91 ? 6.489 -2.239 -6.334 1.00 68.00 91 GLY A O 1
ATOM 711 N N . ASN A 1 92 ? 7.923 -0.853 -7.346 1.00 73.94 92 ASN A N 1
ATOM 712 C CA . ASN A 1 92 ? 8.657 -1.888 -8.063 1.00 73.94 92 ASN A CA 1
ATOM 713 C C . ASN A 1 92 ? 9.275 -2.942 -7.129 1.00 73.94 92 ASN A C 1
ATOM 715 O O . ASN A 1 92 ? 9.396 -4.100 -7.510 1.00 73.94 92 ASN A O 1
ATOM 719 N N . ASN A 1 93 ? 9.626 -2.581 -5.892 1.00 72.38 93 ASN A N 1
ATOM 720 C CA . ASN A 1 93 ? 10.092 -3.540 -4.888 1.00 72.38 93 ASN A CA 1
ATOM 721 C C . ASN A 1 93 ? 9.043 -4.626 -4.579 1.00 72.38 93 ASN A C 1
ATOM 723 O O . ASN A 1 93 ? 9.406 -5.788 -4.430 1.00 72.38 93 ASN A O 1
ATOM 727 N N . PHE A 1 94 ? 7.753 -4.281 -4.526 1.00 75.44 94 PHE A N 1
ATOM 728 C CA . PHE A 1 94 ? 6.676 -5.265 -4.393 1.00 75.44 94 PHE A CA 1
ATOM 729 C C . PHE A 1 94 ? 6.520 -6.080 -5.678 1.00 75.44 94 PHE A C 1
ATOM 731 O O . PHE A 1 94 ? 6.439 -7.306 -5.623 1.00 75.44 94 PHE A O 1
ATOM 738 N N . CYS A 1 95 ? 6.540 -5.415 -6.837 1.00 75.00 95 CYS A N 1
ATOM 739 C CA . CYS A 1 95 ? 6.456 -6.092 -8.129 1.00 75.00 95 CYS A CA 1
ATOM 740 C C . CYS A 1 95 ? 7.572 -7.135 -8.298 1.00 75.00 95 CYS A C 1
ATOM 742 O O . CYS A 1 95 ? 7.306 -8.241 -8.739 1.00 75.00 95 CYS A O 1
ATOM 744 N N . GLN A 1 96 ? 8.805 -6.841 -7.881 1.00 73.25 96 GLN A N 1
ATOM 745 C CA . GLN A 1 96 ? 9.919 -7.791 -7.956 1.00 73.25 96 GLN A CA 1
ATOM 746 C C . GLN A 1 96 ? 9.719 -9.031 -7.073 1.00 73.25 96 GLN A C 1
ATOM 748 O O . GLN A 1 96 ? 10.084 -10.129 -7.491 1.00 73.25 96 GLN A O 1
ATOM 753 N N . VAL A 1 97 ? 9.129 -8.881 -5.880 1.00 77.81 97 VAL A N 1
ATOM 754 C CA . VAL A 1 97 ? 8.857 -10.009 -4.966 1.00 77.81 97 VAL A CA 1
ATOM 755 C C . VAL A 1 97 ? 7.818 -10.959 -5.556 1.00 77.81 97 VAL A C 1
ATOM 757 O O . VAL A 1 97 ? 7.964 -12.174 -5.448 1.00 77.81 97 VAL A O 1
ATOM 760 N N . TYR A 1 98 ? 6.793 -10.412 -6.206 1.00 80.31 98 TYR A N 1
ATOM 761 C CA . TYR A 1 98 ? 5.671 -11.174 -6.759 1.00 80.31 98 TYR A CA 1
ATOM 762 C C . TYR A 1 98 ? 5.782 -11.386 -8.281 1.00 80.31 98 TYR A C 1
ATOM 764 O O . TYR A 1 98 ? 4.787 -11.641 -8.965 1.00 80.31 98 TYR A O 1
ATOM 772 N N . GLY A 1 99 ? 7.019 -11.326 -8.791 1.00 71.12 99 GLY A N 1
ATOM 773 C CA . GLY A 1 99 ? 7.407 -11.654 -10.162 1.00 71.12 99 GLY A CA 1
ATOM 774 C C . GLY A 1 99 ? 7.049 -10.596 -11.215 1.00 71.12 99 GLY A C 1
ATOM 775 O O . GLY A 1 99 ? 6.350 -9.622 -10.932 1.00 71.12 99 GLY A O 1
ATOM 776 N N . PRO A 1 100 ? 7.496 -10.778 -12.476 1.00 60.62 100 PRO A N 1
ATOM 777 C CA . PRO A 1 100 ? 7.002 -9.952 -13.570 1.00 60.62 100 PRO A CA 1
ATOM 778 C C . PRO A 1 100 ? 5.471 -10.035 -13.589 1.00 60.62 100 PRO A C 1
ATOM 780 O O . PRO A 1 100 ? 4.890 -11.123 -13.599 1.00 60.62 100 PRO A O 1
ATOM 783 N N . PHE A 1 101 ? 4.825 -8.876 -13.543 1.00 76.56 101 PHE A N 1
ATOM 784 C CA . PHE A 1 101 ? 3.375 -8.768 -13.495 1.00 76.56 101 PHE A CA 1
ATOM 785 C C . PHE A 1 101 ? 2.846 -8.402 -14.886 1.00 76.56 101 PHE A C 1
ATOM 787 O O . PHE A 1 101 ? 3.546 -7.784 -15.691 1.00 76.56 101 PHE A O 1
ATOM 794 N N . ILE A 1 102 ? 1.601 -8.778 -15.179 1.00 80.25 102 ILE A N 1
ATOM 795 C CA . ILE A 1 102 ? 0.941 -8.412 -16.439 1.00 80.25 102 ILE A CA 1
ATOM 796 C C . ILE A 1 102 ? -0.110 -7.346 -16.147 1.00 80.25 102 ILE A C 1
ATOM 798 O O . ILE A 1 102 ? -0.915 -7.485 -15.223 1.00 80.25 102 ILE A O 1
ATOM 802 N N . GLN A 1 103 ? -0.115 -6.281 -16.945 1.00 82.31 103 GLN A N 1
ATOM 803 C CA . GLN A 1 103 ? -1.094 -5.205 -16.868 1.00 82.31 103 GLN A CA 1
ATOM 804 C C . GLN A 1 103 ? -1.955 -5.169 -18.124 1.00 82.31 103 GLN A C 1
ATOM 806 O O . GLN A 1 103 ? -1.456 -5.073 -19.241 1.00 82.31 103 GLN A O 1
ATOM 811 N N . TRP A 1 104 ? -3.267 -5.150 -17.915 1.00 86.62 104 TRP A N 1
ATOM 812 C CA . TRP A 1 104 ? -4.255 -4.848 -18.946 1.00 86.62 104 TRP A CA 1
ATOM 813 C C . TRP A 1 104 ? -4.943 -3.522 -18.634 1.00 86.62 104 TRP A C 1
ATOM 815 O O . TRP A 1 104 ? -4.614 -2.844 -17.659 1.00 86.62 104 TRP A O 1
ATOM 825 N N . ILE A 1 105 ? -5.929 -3.144 -19.450 1.00 82.69 105 ILE A N 1
ATOM 826 C CA . ILE A 1 105 ? -6.730 -1.932 -19.240 1.00 82.69 105 ILE A CA 1
ATOM 827 C C . ILE A 1 105 ? -7.493 -2.001 -17.912 1.00 82.69 105 ILE A C 1
ATOM 829 O O . ILE A 1 105 ? -7.482 -1.027 -17.167 1.00 82.69 105 ILE A O 1
ATOM 833 N N . ASP A 1 106 ? -8.083 -3.146 -17.567 1.00 86.38 106 ASP A N 1
ATOM 834 C CA . ASP A 1 106 ? -9.037 -3.292 -16.459 1.00 86.38 106 ASP A CA 1
ATOM 835 C C . ASP A 1 106 ? -8.524 -4.125 -15.272 1.00 86.38 106 ASP A C 1
ATOM 837 O O . ASP A 1 106 ? -9.203 -4.219 -14.248 1.00 86.38 106 ASP A O 1
ATOM 841 N N . ARG A 1 107 ? -7.341 -4.737 -15.387 1.00 88.50 107 ARG A N 1
ATOM 842 C CA . ARG A 1 107 ? -6.783 -5.638 -14.368 1.00 88.50 107 ARG A CA 1
ATOM 843 C C . ARG A 1 107 ? -5.255 -5.643 -14.351 1.00 88.50 107 ARG A C 1
ATOM 845 O O . ARG A 1 107 ? -4.611 -5.218 -15.311 1.00 88.50 107 ARG A O 1
ATOM 852 N N . ILE A 1 108 ? -4.706 -6.149 -13.257 1.00 88.25 108 ILE A N 1
ATOM 853 C CA . ILE A 1 108 ? -3.287 -6.437 -13.043 1.00 88.25 108 ILE A CA 1
ATOM 854 C C . ILE A 1 108 ? -3.152 -7.863 -12.501 1.00 88.25 108 ILE A C 1
ATOM 856 O O . ILE A 1 108 ? -4.053 -8.325 -11.805 1.00 88.25 108 ILE A O 1
ATOM 860 N N . ALA A 1 109 ? -2.073 -8.569 -12.825 1.00 88.75 109 ALA A N 1
ATOM 861 C CA . ALA A 1 109 ? -1.817 -9.913 -12.313 1.00 88.75 109 ALA A CA 1
ATOM 862 C C . ALA A 1 109 ? -0.442 -10.023 -11.656 1.00 88.75 109 ALA A C 1
ATOM 864 O O . ALA A 1 109 ? 0.553 -9.732 -12.314 1.00 88.75 109 ALA A O 1
ATOM 865 N N . PHE A 1 110 ? -0.397 -10.494 -10.409 1.00 88.38 110 PHE A N 1
ATOM 866 C CA . PHE A 1 110 ? 0.836 -10.836 -9.686 1.00 88.38 110 PHE A CA 1
ATOM 867 C C . PHE A 1 110 ? 0.984 -12.354 -9.554 1.00 88.38 110 PHE A C 1
ATOM 869 O O . PHE A 1 110 ? -0.000 -13.078 -9.692 1.00 88.38 110 PHE A O 1
ATOM 876 N N . HIS A 1 111 ? 2.191 -12.832 -9.251 1.00 86.31 111 HIS A N 1
ATOM 877 C CA . HIS A 1 111 ? 2.428 -14.232 -8.909 1.00 86.31 111 HIS A CA 1
ATOM 878 C C . HIS A 1 111 ? 2.544 -14.404 -7.395 1.00 86.31 111 HIS A C 1
ATOM 880 O O . HIS A 1 111 ? 3.326 -13.716 -6.744 1.00 86.31 111 HIS A O 1
ATOM 886 N N . LEU A 1 112 ? 1.803 -15.356 -6.837 1.00 85.50 112 LEU A N 1
ATOM 887 C CA . LEU A 1 112 ? 1.884 -15.751 -5.435 1.00 85.50 112 LEU A CA 1
ATOM 888 C C . LEU A 1 112 ? 1.934 -17.277 -5.371 1.00 85.50 112 LEU A C 1
ATOM 890 O O . LEU A 1 112 ? 1.061 -17.937 -5.915 1.00 85.50 112 LEU A O 1
ATOM 894 N N . ASN A 1 113 ? 2.955 -17.846 -4.725 1.00 83.69 113 ASN A N 1
ATOM 895 C CA . ASN A 1 113 ? 3.114 -19.303 -4.580 1.00 83.69 113 ASN A CA 1
ATOM 896 C C . ASN A 1 113 ? 3.034 -20.093 -5.909 1.00 83.69 113 ASN A C 1
ATOM 898 O O . ASN A 1 113 ? 2.509 -21.200 -5.935 1.00 83.69 113 ASN A O 1
ATOM 902 N N . ASN A 1 114 ? 3.593 -19.541 -6.994 1.00 81.75 114 ASN A N 1
ATOM 903 C CA . ASN A 1 114 ? 3.523 -20.048 -8.378 1.00 81.75 114 ASN A CA 1
ATOM 904 C C . ASN A 1 114 ? 2.153 -19.937 -9.072 1.00 81.75 114 ASN A C 1
ATOM 906 O O . ASN A 1 114 ? 2.057 -20.292 -10.246 1.00 81.75 114 ASN A O 1
ATOM 910 N N . ASP A 1 115 ? 1.141 -19.379 -8.410 1.00 86.94 115 ASP A N 1
ATOM 911 C CA . ASP A 1 115 ? -0.168 -19.104 -8.998 1.00 86.94 115 ASP A CA 1
ATOM 912 C C . ASP A 1 115 ? -0.296 -17.643 -9.434 1.00 86.94 115 ASP A C 1
ATOM 914 O O . ASP A 1 115 ? 0.308 -16.734 -8.859 1.00 86.94 115 ASP A O 1
ATOM 918 N N . MET A 1 116 ? -1.108 -17.405 -10.466 1.00 88.50 116 MET A N 1
ATOM 919 C CA . MET A 1 116 ? -1.404 -16.063 -10.963 1.00 88.50 116 MET A CA 1
ATOM 920 C C . MET A 1 116 ? -2.643 -15.494 -10.265 1.00 88.50 116 MET A C 1
ATOM 922 O O . MET A 1 116 ? -3.753 -15.997 -10.432 1.00 88.50 116 MET A O 1
ATOM 926 N N . VAL A 1 117 ? -2.466 -14.389 -9.545 1.00 88.75 117 VAL A N 1
ATOM 927 C CA . VAL A 1 117 ? -3.537 -13.668 -8.850 1.00 88.75 117 VAL A CA 1
ATOM 928 C C . VAL A 1 117 ? -3.971 -12.477 -9.694 1.00 88.75 117 VAL A C 1
ATOM 930 O O . VAL A 1 117 ? -3.238 -11.496 -9.826 1.00 88.75 117 VAL A O 1
ATOM 933 N N . ILE A 1 118 ? -5.174 -12.551 -10.266 1.00 89.94 118 ILE A N 1
ATOM 934 C CA . ILE A 1 118 ? -5.741 -11.496 -11.116 1.00 89.94 118 ILE A CA 1
ATOM 935 C C . ILE A 1 118 ? -6.564 -10.525 -10.267 1.00 89.94 118 ILE A C 1
ATOM 937 O O . ILE A 1 118 ? -7.561 -10.894 -9.650 1.00 89.94 118 ILE A O 1
ATOM 941 N N . ILE A 1 119 ? -6.190 -9.250 -10.301 1.00 90.50 119 ILE A N 1
ATOM 942 C CA . ILE A 1 119 ? -6.795 -8.183 -9.509 1.00 90.50 119 ILE A CA 1
ATOM 943 C C . ILE A 1 119 ? -7.428 -7.162 -10.448 1.00 90.50 119 ILE A C 1
ATOM 945 O O . ILE A 1 119 ? -6.770 -6.577 -11.310 1.00 90.50 119 ILE A O 1
ATOM 949 N N . LYS A 1 120 ? -8.725 -6.915 -10.267 1.00 90.56 120 LYS A N 1
ATOM 950 C CA . LYS A 1 120 ? -9.455 -5.898 -11.028 1.00 90.56 120 LYS A CA 1
ATOM 951 C C . LYS A 1 120 ? -9.070 -4.494 -10.556 1.00 90.56 120 LYS A C 1
ATOM 953 O O . LYS A 1 120 ? -9.009 -4.234 -9.353 1.00 90.56 120 LYS A O 1
ATOM 958 N N . LYS A 1 121 ? -8.870 -3.578 -11.502 1.00 89.19 121 LYS A N 1
ATOM 959 C CA . LYS A 1 121 ? -8.659 -2.157 -11.211 1.00 89.19 121 LYS A CA 1
ATOM 960 C C . LYS A 1 121 ? -9.933 -1.513 -10.675 1.00 89.19 121 LYS A C 1
ATOM 962 O O . LYS A 1 121 ? -11.040 -1.867 -11.088 1.00 89.19 121 LYS A O 1
ATOM 967 N N . VAL A 1 122 ? -9.773 -0.527 -9.800 1.00 88.44 122 VAL A N 1
ATOM 968 C CA . VAL A 1 122 ? -10.869 0.352 -9.381 1.00 88.44 122 VAL A CA 1
ATOM 969 C C . VAL A 1 122 ? -10.823 1.656 -10.173 1.00 88.44 122 VAL A C 1
ATOM 971 O O . VAL A 1 122 ? -9.754 2.212 -10.401 1.00 88.44 122 VAL A O 1
ATOM 974 N N . THR A 1 123 ? -11.992 2.130 -10.600 1.00 85.38 123 THR A N 1
ATOM 975 C CA . THR A 1 123 ? -12.161 3.390 -11.348 1.00 85.38 123 THR A CA 1
ATOM 976 C C . THR A 1 123 ? -12.472 4.578 -10.437 1.00 85.38 123 THR A C 1
ATOM 978 O O . THR A 1 123 ? -12.393 5.726 -10.864 1.00 85.38 123 THR A O 1
ATOM 981 N N . GLU A 1 124 ? -12.825 4.300 -9.180 1.00 87.38 124 GLU A N 1
ATOM 982 C CA . GLU A 1 124 ? -13.048 5.282 -8.122 1.00 87.38 124 GLU A CA 1
ATOM 983 C C . GLU A 1 124 ? -12.109 4.960 -6.956 1.00 87.38 124 GLU A C 1
ATOM 985 O O . GLU A 1 124 ? -12.267 3.944 -6.271 1.00 87.38 124 GLU A O 1
ATOM 990 N N . ALA A 1 125 ? -11.111 5.818 -6.731 1.00 85.19 125 ALA A N 1
ATOM 991 C CA . ALA A 1 125 ? -10.144 5.658 -5.653 1.00 85.19 125 ALA A CA 1
ATOM 992 C C . ALA A 1 125 ? -10.332 6.722 -4.566 1.00 85.19 125 ALA A C 1
ATOM 994 O O . ALA A 1 125 ? -10.800 7.830 -4.823 1.00 85.19 125 ALA A O 1
ATOM 995 N N . PHE A 1 126 ? -9.974 6.376 -3.328 1.00 86.62 126 PHE A N 1
ATOM 996 C CA . PHE A 1 126 ? -10.148 7.253 -2.176 1.00 86.62 126 PHE A CA 1
ATOM 997 C C . PHE A 1 126 ? -8.916 7.162 -1.281 1.00 86.62 126 PHE A C 1
ATOM 999 O O . PHE A 1 126 ? -8.561 6.074 -0.827 1.00 86.62 126 PHE A O 1
ATOM 1006 N N . SER A 1 127 ? -8.296 8.304 -0.992 1.00 86.19 127 SER A N 1
ATOM 1007 C CA . SER A 1 127 ? -7.197 8.403 -0.036 1.00 86.19 127 SER A CA 1
ATOM 1008 C C . SER A 1 127 ? -7.734 8.423 1.393 1.00 86.19 127 SER A C 1
ATOM 1010 O O . SER A 1 127 ? -8.610 9.224 1.727 1.00 86.19 127 SER A O 1
ATOM 1012 N N . LYS A 1 128 ? -7.195 7.545 2.242 1.00 86.31 128 LYS A N 1
ATOM 1013 C CA . LYS A 1 128 ? -7.562 7.416 3.664 1.00 86.31 128 LYS A CA 1
ATOM 1014 C C . LYS A 1 128 ? -6.466 7.886 4.623 1.00 86.31 128 LYS A C 1
ATOM 1016 O O . LYS A 1 128 ? -6.655 7.829 5.829 1.00 86.31 128 LYS A O 1
ATOM 1021 N N . GLY A 1 129 ? -5.349 8.385 4.094 1.00 82.94 129 GLY A N 1
ATOM 1022 C CA . GLY A 1 129 ? -4.198 8.858 4.866 1.00 82.94 129 GLY A CA 1
ATOM 1023 C C . GLY A 1 129 ? -4.425 10.211 5.536 1.00 82.94 129 GLY A C 1
ATOM 1024 O O . GLY A 1 129 ? -3.719 11.165 5.222 1.00 82.94 129 GLY A O 1
ATOM 1025 N N . LYS A 1 130 ? -5.421 10.313 6.419 1.00 85.81 130 LYS A N 1
ATOM 1026 C CA . LYS A 1 130 ? -5.761 11.536 7.159 1.00 85.81 130 LYS A CA 1
ATOM 1027 C C . LYS A 1 130 ? -5.617 11.329 8.664 1.00 85.81 130 LYS A C 1
ATOM 1029 O O . LYS A 1 130 ? -5.924 10.231 9.123 1.00 85.81 130 LYS A O 1
ATOM 1034 N N . PRO A 1 131 ? -5.253 12.378 9.427 1.00 87.94 131 PRO A N 1
ATOM 1035 C CA . PRO A 1 131 ? -5.297 12.334 10.883 1.00 87.94 131 PRO A CA 1
ATOM 1036 C C . PRO A 1 131 ? -6.626 11.780 11.397 1.00 87.94 131 PRO A C 1
ATOM 1038 O O . PRO A 1 131 ? -7.675 12.009 10.788 1.00 87.94 131 PRO A O 1
ATOM 1041 N N . CYS A 1 132 ? -6.566 11.072 12.520 1.00 88.31 132 CYS A N 1
ATOM 1042 C CA . CYS A 1 132 ? -7.713 10.468 13.189 1.00 88.31 132 CYS A CA 1
ATOM 1043 C C . CYS A 1 132 ? -8.367 9.276 12.456 1.00 88.31 132 CYS A C 1
ATOM 1045 O O . CYS A 1 132 ? -9.375 8.753 12.928 1.00 88.31 132 CYS A O 1
ATOM 1047 N N . PHE A 1 133 ? -7.858 8.838 11.293 1.00 90.44 133 PHE A N 1
ATOM 1048 C CA . PHE A 1 133 ? -8.474 7.738 10.545 1.00 90.44 133 PHE A CA 1
ATOM 1049 C C . PHE A 1 133 ? -8.412 6.401 11.298 1.00 90.44 133 PHE A C 1
ATOM 1051 O O . PHE A 1 133 ? -9.442 5.727 11.403 1.00 90.44 133 PHE A O 1
ATOM 1058 N N . LEU A 1 134 ? -7.251 6.016 11.831 1.00 89.62 134 LEU A N 1
ATOM 1059 C CA . LEU A 1 134 ? -7.057 4.732 12.520 1.00 89.62 134 LEU A CA 1
ATOM 1060 C C . LEU A 1 134 ? -7.931 4.588 13.765 1.00 89.62 134 LEU A C 1
ATOM 1062 O O . LEU A 1 134 ? -8.491 3.520 13.999 1.00 89.62 134 LEU A O 1
ATOM 1066 N N . GLU A 1 135 ? -8.123 5.673 14.502 1.00 91.31 135 GLU A N 1
ATOM 1067 C CA . GLU A 1 135 ? -8.927 5.762 15.718 1.00 91.31 135 GLU A CA 1
ATOM 1068 C C . GLU A 1 135 ? -10.401 5.427 15.426 1.00 91.31 135 GLU A C 1
ATOM 1070 O O . GLU A 1 135 ? -11.091 4.772 16.212 1.00 91.31 135 GLU A O 1
ATOM 1075 N N . THR A 1 136 ? -10.896 5.771 14.230 1.00 90.75 136 THR A N 1
ATOM 1076 C CA . THR A 1 136 ? -12.237 5.344 13.780 1.00 90.75 136 THR A CA 1
ATOM 1077 C C . THR A 1 136 ? -12.311 3.852 13.444 1.00 90.75 136 THR A C 1
ATOM 1079 O O . THR A 1 136 ? -13.393 3.249 13.441 1.00 90.75 136 THR A O 1
ATOM 1082 N N . GLN A 1 137 ? -11.165 3.240 13.139 1.00 92.44 137 GLN A N 1
ATOM 1083 C CA . GLN A 1 137 ? -11.054 1.825 12.811 1.00 92.44 137 GLN A CA 1
ATOM 1084 C C . GLN A 1 137 ? -10.803 0.952 14.043 1.00 92.44 137 GLN A C 1
ATOM 1086 O O . GLN A 1 137 ? -10.925 -0.261 13.922 1.00 92.44 137 GLN A O 1
ATOM 1091 N N . GLU A 1 138 ? -10.538 1.498 15.228 1.00 92.81 138 GLU A N 1
ATOM 1092 C CA . GLU A 1 138 ? -10.391 0.694 16.447 1.00 92.81 138 GLU A CA 1
ATOM 1093 C C . GLU A 1 138 ? -11.650 -0.139 16.752 1.00 92.81 138 GLU A C 1
ATOM 1095 O O . GLU A 1 138 ? -12.802 0.282 16.550 1.00 92.81 138 GLU A O 1
ATOM 1100 N N . LYS A 1 139 ? -11.451 -1.370 17.238 1.00 92.56 139 LYS A N 1
ATOM 1101 C CA . LYS A 1 139 ? -12.562 -2.233 17.660 1.00 92.56 139 LYS A CA 1
ATOM 1102 C C . LYS A 1 139 ? -13.268 -1.599 18.858 1.00 92.56 139 LYS A C 1
ATOM 1104 O O . LYS 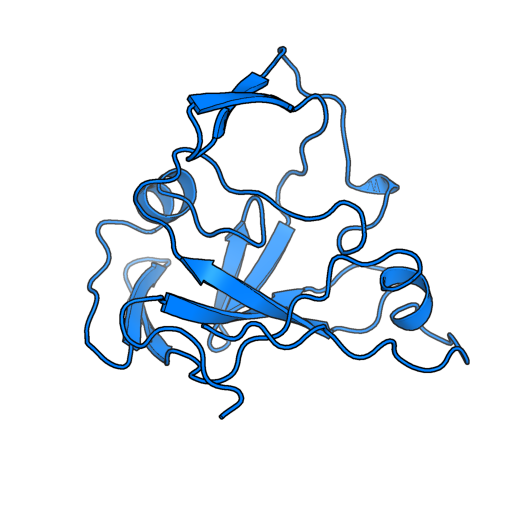A 1 139 ? -12.647 -1.292 19.863 1.00 92.56 139 LYS A O 1
ATOM 1109 N N . GLY A 1 140 ? -14.585 -1.429 18.754 1.00 87.88 140 GLY A N 1
ATOM 1110 C CA . GLY A 1 140 ? -15.382 -0.755 19.785 1.00 87.88 140 GLY A CA 1
ATOM 1111 C C . GLY A 1 140 ? -15.403 0.774 19.684 1.00 87.88 140 GLY A C 1
ATOM 1112 O O . GLY A 1 140 ? -16.170 1.397 20.416 1.00 87.88 140 GLY A O 1
ATOM 1113 N N . SER A 1 141 ? -14.653 1.375 18.750 1.00 88.00 141 SER A N 1
ATOM 1114 C CA . SER A 1 141 ? -14.730 2.815 18.489 1.00 88.00 141 SER A CA 1
ATOM 1115 C C . SER A 1 141 ? -16.141 3.221 18.067 1.00 88.00 141 SER A C 1
ATOM 1117 O O . SER A 1 141 ? -16.746 2.592 17.185 1.00 88.00 141 SER A O 1
ATOM 1119 N N . LYS A 1 142 ? -16.647 4.269 18.729 1.00 87.56 142 LYS A N 1
ATOM 1120 C CA . LYS A 1 142 ? -17.934 4.928 18.457 1.00 87.56 142 LYS A CA 1
ATOM 1121 C C . LYS A 1 142 ? -17.781 6.132 17.524 1.00 87.56 142 LYS A C 1
ATOM 1123 O O . LYS A 1 142 ? -18.787 6.734 17.152 1.00 87.56 142 LYS A O 1
ATOM 1128 N N . GLU A 1 143 ? -16.545 6.478 17.165 1.00 86.44 143 GLU A N 1
ATOM 1129 C CA . GLU A 1 143 ? -16.259 7.588 16.267 1.00 86.44 143 GLU A CA 1
ATOM 1130 C C . GLU A 1 143 ? -16.841 7.327 14.879 1.00 86.44 143 GLU A C 1
ATOM 1132 O O . GLU A 1 143 ? -16.867 6.195 14.377 1.00 86.44 143 GLU A O 1
ATOM 1137 N N . LYS A 1 144 ? -17.323 8.393 14.235 1.00 82.62 144 LYS A N 1
ATOM 1138 C CA . LYS A 1 144 ? -17.817 8.288 12.862 1.00 82.62 144 LYS A CA 1
ATOM 1139 C C . LYS A 1 144 ? -16.647 8.003 11.932 1.00 82.62 144 LYS A C 1
ATOM 1141 O O . LYS A 1 144 ? -15.629 8.684 11.980 1.00 82.62 144 LYS A O 1
ATOM 1146 N N . GLN A 1 145 ? -16.824 7.029 11.042 1.00 80.88 145 GLN A N 1
ATOM 1147 C CA . GLN A 1 145 ? -15.820 6.708 10.037 1.00 80.88 145 GLN A CA 1
ATOM 1148 C C . GLN A 1 145 ? -15.517 7.940 9.179 1.00 80.88 145 GLN A C 1
ATOM 1150 O O . GLN A 1 145 ? -16.417 8.514 8.564 1.00 80.88 145 GLN A O 1
ATOM 1155 N N . ILE A 1 146 ? -14.242 8.325 9.125 1.00 81.31 146 ILE A N 1
ATOM 1156 C CA . ILE A 1 146 ? -13.794 9.429 8.279 1.00 81.31 146 ILE A CA 1
ATOM 1157 C C . ILE A 1 146 ? -13.848 8.955 6.820 1.00 81.31 146 ILE A C 1
ATOM 1159 O O . ILE A 1 146 ? -13.181 7.971 6.471 1.00 81.31 146 ILE A O 1
ATOM 1163 N N . PRO A 1 147 ? -14.632 9.614 5.946 1.00 78.31 147 PRO A N 1
ATOM 1164 C CA . PRO A 1 147 ? -14.638 9.276 4.535 1.00 78.31 147 PRO A CA 1
ATOM 1165 C C . PRO A 1 147 ? -13.282 9.624 3.914 1.00 78.31 147 PRO A C 1
ATOM 1167 O O . PRO A 1 147 ? -12.656 10.643 4.234 1.00 78.31 147 PRO A O 1
ATOM 1170 N N . GLY A 1 148 ? -12.824 8.773 2.996 1.00 78.81 148 GLY A N 1
ATOM 1171 C CA . GLY A 1 148 ? -11.623 9.067 2.222 1.00 78.81 148 GLY A CA 1
ATOM 1172 C C . GLY A 1 148 ? -11.827 10.279 1.306 1.00 78.81 148 GLY A C 1
ATOM 1173 O O . GLY A 1 148 ? -12.954 10.603 0.932 1.00 78.81 148 GLY A O 1
ATOM 1174 N N . THR A 1 149 ? -10.744 10.957 0.928 1.00 82.31 149 THR A N 1
ATOM 1175 C CA . THR A 1 149 ? -10.796 11.970 -0.140 1.00 82.31 149 THR A CA 1
ATOM 1176 C C . THR A 1 149 ? -10.828 11.260 -1.481 1.00 82.31 149 THR A C 1
ATOM 1178 O O . THR A 1 149 ? -9.948 10.441 -1.736 1.00 82.31 149 THR A O 1
ATOM 1181 N N . ASN A 1 150 ? -11.812 11.560 -2.329 1.00 82.38 150 ASN A N 1
ATOM 1182 C CA . ASN A 1 150 ? -11.835 11.027 -3.687 1.00 82.38 150 ASN A CA 1
ATOM 1183 C C . ASN A 1 150 ? -10.591 11.494 -4.457 1.00 82.38 150 ASN A C 1
ATOM 1185 O O . ASN A 1 150 ? -10.215 12.661 -4.379 1.00 82.38 150 ASN A O 1
ATOM 1189 N N . ILE A 1 151 ? -9.946 10.567 -5.157 1.00 79.69 151 ILE A N 1
ATOM 1190 C CA . ILE A 1 151 ? -8.802 10.860 -6.012 1.00 79.69 151 ILE A CA 1
ATOM 1191 C C . ILE A 1 151 ? -9.353 11.082 -7.422 1.00 79.69 151 ILE A C 1
ATOM 1193 O O . ILE A 1 151 ? -9.672 10.120 -8.122 1.00 79.69 151 ILE A O 1
ATOM 1197 N N . THR A 1 152 ? -9.495 12.350 -7.806 1.00 79.94 152 THR A N 1
ATOM 1198 C CA . THR A 1 152 ? -9.896 12.772 -9.155 1.00 79.94 152 THR A CA 1
ATOM 1199 C C . THR A 1 152 ? -8.691 13.187 -9.991 1.00 79.94 152 THR A C 1
ATOM 1201 O O . THR A 1 152 ? -7.634 13.498 -9.443 1.00 79.94 152 THR A O 1
ATOM 1204 N N . GLN A 1 153 ? -8.873 13.192 -11.315 1.00 59.22 153 GLN A N 1
ATOM 1205 C CA . GLN A 1 153 ? -7.955 13.828 -12.269 1.00 59.22 153 GLN A CA 1
ATOM 1206 C C . GLN A 1 153 ? -7.795 15.328 -12.016 1.00 59.22 153 GLN A C 1
ATOM 1208 O O . GLN A 1 153 ? -8.782 15.949 -11.551 1.00 59.22 153 GLN A O 1
#

Sequence (153 aa):
MNLTNPNSIYVSAFLNFKGYKKFRVHSFVDTGASLCLASKFIIPDELWENAPKEIIATIANGDTIEINKVCRSINLEVAGEHFNVIDVVIGNNFCQVYGPFIQWIDRIAFHLNNDMVIIKKVTEAFSKGKPCFLETQEKGSKEKQIPGTNITQ

=== Feature glossary ===
The features interleaved in this record are:

— What the protein is —

Sequence gives the chain of amino acids in standard one-letter code (A=alanine, C=cysteine, …, Y=tyrosine), read N→C. It is the only feature that is directly encoded by the gene; all structural features are derived from the folded form of this sequence.

Database cross-references. InterPro integrates a dozen domain/family signature databases into unified entries with residue-range hits. GO terms attach function/process/location labels with evidence codes. CATH codes position the fold in a four-level structural taxonomy. Organism is the NCBI-taxonomy species name.

— Where its atoms are —

Atomic coordinates in PDBx/mmCIF format — the same representation the Protein Data Bank distributes. Each line of the _atom_site loop places one backbone atom in Cartesian space (units: ångströms, origin: arbitrary).

The six renders are orthographic views along the three Cartesian axes in both directions. Representation (cartoon, sticks, or surface) and color scheme (sequence-rainbow or by-chain) vary across proteins so the training set covers all the common visualization conventions.

— Local backbone conformation —

Eight-state secondary structure (DSSP): H is the canonical α-helix, G the tighter 3₁₀-helix, I the wider π-helix; E/B are β-structure, T and S are turns and bends, and '-' is everything else. DSSP derives these from the pattern of main-chain N–H···O=C hydrogen bonds, not from the sequence.

P-SEA three-state annotation labels each residue as helix, strand, or coil based purely on the geometry of the Cα trace. It serves as a fallback when the full backbone (and thus DSSP) is unavailable.

The φ/ψ torsion pair specifies the backbone conformation at each residue. φ rotates about the N–Cα bond, ψ about the Cα–C bond. Steric clashes forbid most of the (φ, ψ) plane — the allowed regions (α-helix basin, β-sheet basin, left-handed helix) are the Ramachandran-allowed regions.

— Global shape and packing —

The geometric summary reports three shape descriptors. Rg (radius of gyration) measures how spread out the Cα atoms are about their centre of mass; compact globular proteins have small Rg, elongated or unfolded ones large. Cα contacts (<8 Å, |i−j|>4) count long-range residue pairs in spatial proximity — high for tightly packed folds, near zero for rods or random coil. The bounding-box extents give the protein's footprint along x, y, z in Å.

Solvent-accessible surface area (SASA) is the area in Å² traced out by the centre of a 1.4 Å probe sphere (a water molecule) rolled over the protein's van der Waals surface (Shrake–Rupley / Lee–Richards construction). Buried residues have near-zero SASA; fully exposed residues can exceed 200 Å². The total SASA scales roughly with the number of surface residues.

The contact map is a binary N×N matrix image: pixel (i, j) is dark where Cα_i and Cα_j are within 8 Å and |i−j|>4. Because the |i−j|>4 filter removes local helical contacts, off-diagonal stripes parallel to the main diagonal indicate parallel β-sheets; stripes perpendicular to it indicate antiparallel β-sheets. The Ramachandran plot scatters every residue's (φ, ψ) pair against the sterically allowed regions. The PAE heatmap renders the predicted-aligned-error matrix.

— Structural neighborhood —

3Di is Foldseek's structural alphabet. Each residue is assigned one of twenty discrete states based on how its Cα sits relative to its spatial (not sequential) neighbors. Aligning 3Di strings finds structural homologs roughly as well as full 3D superposition, but orders of magnitude faster.

Nearest PDB neighbors are the top structural matches found by Foldseek when searching this structure against the entire Protein Data Bank. Each hit reports a TM-score (0 to 1; >0.5 almost always implies the same fold) and an E-value. These are *structural* homologs — they may share no detectable sequence similarity.

— Confidence and disorder —

For AlphaFold models, the B-factor field carries pLDDT — the model's own estimate of local accuracy on a 0–100 scale. Regions with pLDDT<50 should be treated as essentially unmodeled; they often correspond to intrinsically disordered segments.

Crystallographic B-factors measure how much each atom's electron density is smeared out, in Å². They rise in mobile loops and surface residues and fall in the buried interior. In AlphaFold models this column is repurposed to hold pLDDT instead.

Predicted aligned error is AlphaFold's pairwise confidence. Unlike pLDDT (per-residue), PAE is per-residue-pair and captures whether two parts 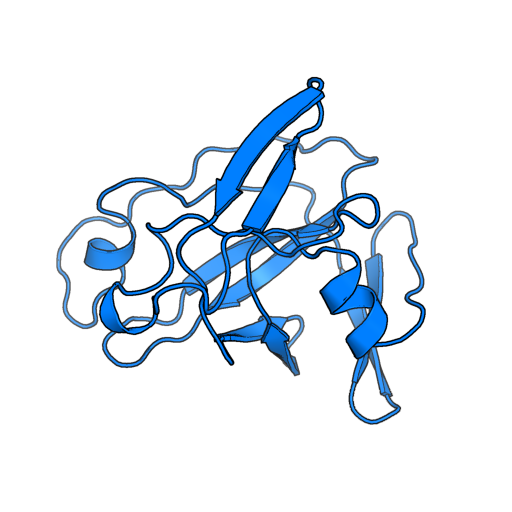of the structure are correctly placed relative to each other. Units are ångströms of expected posi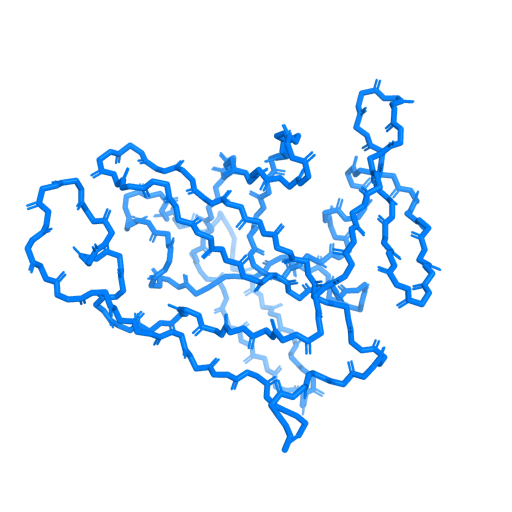tional error.